Protein AF-A0A2R7Y2F1-F1 (afdb_monomer_lite)

Structure (mmCIF, N/CA/C/O backbone):
data_AF-A0A2R7Y2F1-F1
#
_entry.id   AF-A0A2R7Y2F1-F1
#
loop_
_atom_site.group_PDB
_atom_site.id
_atom_site.type_symbol
_atom_site.label_atom_id
_atom_site.label_alt_id
_atom_site.label_comp_id
_atom_site.label_asym_id
_atom_site.label_entity_id
_atom_site.label_seq_id
_atom_site.pdbx_PDB_ins_code
_atom_site.Cartn_x
_atom_site.Cartn_y
_atom_site.Cartn_z
_atom_site.occupancy
_atom_site.B_iso_or_equiv
_atom_site.auth_seq_id
_atom_site.auth_comp_id
_atom_site.auth_asym_id
_atom_site.auth_atom_id
_atom_site.pdbx_PDB_model_num
ATOM 1 N N . MET A 1 1 ? 25.260 6.280 23.001 1.00 38.81 1 MET A N 1
ATOM 2 C CA . MET A 1 1 ? 25.781 4.902 22.917 1.00 38.81 1 MET A CA 1
ATOM 3 C C . MET A 1 1 ? 25.139 4.296 21.688 1.00 38.81 1 MET A C 1
ATOM 5 O O . MET A 1 1 ? 24.018 3.814 21.766 1.00 38.81 1 MET A O 1
ATOM 9 N N . GLU A 1 2 ? 25.773 4.483 20.536 1.00 48.66 2 GLU A N 1
ATOM 10 C CA . GLU A 1 2 ? 25.307 3.902 19.278 1.00 48.66 2 GLU A CA 1
ATOM 11 C C . GLU A 1 2 ? 25.658 2.415 19.329 1.00 48.66 2 GLU A C 1
ATOM 13 O O . GLU A 1 2 ? 26.820 2.053 19.503 1.00 48.66 2 GLU A O 1
ATOM 18 N N . ARG A 1 3 ? 24.640 1.553 19.336 1.00 49.22 3 ARG A N 1
ATOM 19 C CA . ARG A 1 3 ? 24.837 0.103 19.311 1.00 49.22 3 ARG A CA 1
ATOM 20 C C . ARG A 1 3 ? 25.171 -0.270 17.871 1.00 49.22 3 ARG A C 1
ATOM 22 O O . ARG A 1 3 ? 24.308 -0.156 17.005 1.00 49.22 3 ARG A O 1
ATOM 29 N N . GLU A 1 4 ? 26.411 -0.680 17.629 1.00 54.91 4 GLU A N 1
ATOM 30 C CA . GLU A 1 4 ? 26.804 -1.302 16.365 1.00 54.91 4 GLU A CA 1
ATOM 31 C C . GLU A 1 4 ? 25.939 -2.551 16.146 1.00 54.91 4 GLU A C 1
ATOM 33 O O . GLU A 1 4 ? 25.895 -3.450 16.989 1.00 54.91 4 GLU A O 1
ATOM 38 N N . LEU A 1 5 ? 25.190 -2.566 15.042 1.00 53.75 5 LEU A N 1
ATOM 39 C CA . LEU A 1 5 ? 24.425 -3.729 14.602 1.00 53.75 5 LEU A CA 1
ATOM 40 C C . LEU A 1 5 ? 25.417 -4.831 14.208 1.00 53.75 5 LEU A C 1
ATOM 42 O O . LEU A 1 5 ? 26.242 -4.637 13.315 1.00 53.75 5 LEU A O 1
ATOM 46 N N . ASN A 1 6 ? 25.350 -5.971 14.897 1.00 54.19 6 ASN A N 1
ATOM 47 C CA . ASN A 1 6 ? 26.192 -7.131 14.627 1.00 54.19 6 ASN A CA 1
ATOM 48 C C . ASN A 1 6 ? 25.862 -7.669 13.215 1.00 54.19 6 ASN A C 1
ATOM 50 O O . ASN A 1 6 ? 24.684 -7.901 12.930 1.00 54.19 6 ASN A O 1
ATOM 54 N N . PRO A 1 7 ? 26.840 -7.881 12.311 1.00 54.53 7 PRO A N 1
ATOM 55 C CA . PRO A 1 7 ? 26.584 -8.344 10.940 1.00 54.53 7 PRO A CA 1
ATOM 56 C C . PRO A 1 7 ? 25.831 -9.683 10.850 1.00 54.53 7 PRO A C 1
ATOM 58 O O . PRO A 1 7 ? 25.221 -9.975 9.823 1.00 54.53 7 PRO A O 1
ATOM 61 N N . GLU A 1 8 ? 25.822 -10.481 11.919 1.00 52.91 8 GLU A N 1
ATOM 62 C CA . GLU A 1 8 ? 25.078 -11.744 11.993 1.00 52.91 8 GLU A CA 1
ATOM 63 C C . GLU A 1 8 ? 23.551 -11.547 12.129 1.00 52.91 8 GLU A C 1
ATOM 65 O O . GLU A 1 8 ? 22.783 -12.345 11.580 1.00 52.91 8 GLU A O 1
ATOM 70 N N . ASP A 1 9 ? 23.098 -10.442 12.742 1.00 50.47 9 ASP A N 1
ATOM 71 C CA . ASP A 1 9 ? 21.670 -10.105 12.911 1.00 50.47 9 ASP A CA 1
ATOM 72 C C . ASP A 1 9 ? 21.005 -9.671 11.592 1.00 50.47 9 ASP A C 1
ATOM 74 O O . ASP A 1 9 ? 19.780 -9.739 11.437 1.00 50.47 9 ASP A O 1
ATOM 78 N N . ALA A 1 10 ? 21.804 -9.252 10.606 1.00 47.62 10 ALA A N 1
ATOM 79 C CA . ALA A 1 10 ? 21.314 -8.890 9.279 1.00 47.62 10 ALA A CA 1
ATOM 80 C C . ALA A 1 10 ? 20.820 -10.118 8.493 1.00 47.62 10 ALA A C 1
ATOM 82 O O . ALA A 1 10 ? 19.891 -9.996 7.697 1.00 47.62 10 ALA A O 1
ATOM 83 N N . SER A 1 11 ? 21.388 -11.308 8.745 1.00 47.75 11 SER A N 1
ATOM 84 C CA . SER A 1 11 ? 20.956 -12.547 8.077 1.00 47.75 11 SER A CA 1
ATOM 85 C C . SER A 1 11 ? 19.687 -13.160 8.681 1.00 47.75 11 SER A C 1
ATOM 87 O O . SER A 1 11 ? 19.015 -13.943 8.017 1.00 47.75 11 SER A O 1
ATOM 89 N N . GLN A 1 12 ? 19.319 -12.786 9.913 1.00 45.03 12 GLN A N 1
ATOM 90 C CA . GLN A 1 12 ? 18.061 -13.218 10.542 1.00 45.03 12 GLN A CA 1
ATOM 91 C C . GLN A 1 12 ? 16.895 -12.255 10.288 1.00 45.03 12 GLN A C 1
ATOM 93 O O . GLN A 1 12 ? 15.738 -12.639 10.424 1.00 45.03 12 GLN A O 1
ATOM 98 N N . ASN A 1 13 ? 17.189 -11.032 9.841 1.00 48.19 13 ASN A N 1
ATOM 99 C CA . ASN A 1 13 ? 16.212 -10.091 9.290 1.00 48.19 13 ASN A CA 1
ATOM 100 C C . ASN A 1 13 ? 16.092 -10.221 7.766 1.00 48.19 13 ASN A C 1
ATOM 102 O O . ASN A 1 13 ? 15.834 -9.238 7.066 1.00 48.19 13 ASN A O 1
ATOM 106 N N . LEU A 1 14 ? 16.278 -11.431 7.230 1.00 46.06 14 LEU A N 1
ATOM 107 C CA . LEU A 1 14 ? 15.815 -11.701 5.877 1.00 46.06 14 LEU A CA 1
ATOM 108 C C . LEU A 1 14 ? 14.310 -11.398 5.841 1.00 46.06 14 LEU A C 1
ATOM 110 O O . LEU A 1 14 ? 13.602 -11.787 6.774 1.00 46.06 14 LEU A O 1
ATOM 114 N N . PRO A 1 15 ? 13.816 -10.671 4.824 1.00 49.28 15 PRO A N 1
ATOM 115 C CA . PRO A 1 15 ? 12.405 -10.350 4.710 1.00 49.28 15 PRO A CA 1
ATOM 116 C C . PRO A 1 15 ? 11.607 -11.647 4.753 1.00 49.28 15 PRO A C 1
ATOM 118 O O . PRO A 1 15 ? 11.639 -12.445 3.817 1.00 49.28 15 PRO A O 1
ATOM 121 N N . HIS A 1 16 ? 10.939 -11.878 5.883 1.00 49.06 16 HIS A N 1
ATOM 122 C CA . HIS A 1 16 ? 10.041 -13.004 6.021 1.00 49.06 16 HIS A CA 1
ATOM 123 C C . HIS A 1 16 ? 8.951 -12.839 4.956 1.00 49.06 16 HIS A C 1
ATOM 125 O O . HIS A 1 16 ? 8.451 -11.722 4.774 1.00 49.06 16 HIS A O 1
ATOM 131 N N . PRO A 1 17 ? 8.601 -13.907 4.220 1.00 55.16 17 PRO A N 1
ATOM 132 C CA . PRO A 1 17 ? 7.490 -13.848 3.289 1.00 55.16 17 PRO A CA 1
ATOM 133 C C . PRO A 1 17 ? 6.252 -13.349 4.033 1.00 55.16 17 PRO A C 1
ATOM 135 O O . PRO A 1 17 ? 6.004 -13.737 5.175 1.00 55.16 17 PRO A O 1
ATOM 138 N N . VAL A 1 18 ? 5.516 -12.449 3.384 1.00 57.28 18 VAL A N 1
ATOM 139 C CA . VAL A 1 18 ? 4.287 -11.857 3.915 1.00 57.28 18 VAL A CA 1
ATOM 140 C C . VAL A 1 18 ? 3.378 -12.984 4.381 1.00 57.28 18 VAL A C 1
ATOM 142 O O . VAL A 1 18 ? 3.012 -13.861 3.598 1.00 57.28 18 VAL A O 1
ATOM 145 N N . ASP A 1 19 ? 3.040 -12.972 5.665 1.00 64.25 19 ASP A N 1
ATOM 146 C CA . ASP A 1 19 ? 2.174 -13.986 6.235 1.00 64.25 19 ASP A CA 1
ATOM 147 C C . ASP A 1 19 ? 0.760 -13.828 5.658 1.00 64.25 19 ASP A C 1
ATOM 149 O O . ASP A 1 19 ? 0.048 -12.850 5.918 1.00 64.25 19 ASP A O 1
ATOM 153 N N . LEU A 1 20 ? 0.378 -14.797 4.823 1.00 64.94 20 LEU A N 1
ATOM 154 C CA . LEU A 1 20 ? -0.834 -14.755 4.008 1.00 64.94 20 LEU A CA 1
ATOM 155 C C . LEU A 1 20 ? -2.114 -14.667 4.846 1.00 64.94 20 LEU A C 1
ATOM 157 O O . LEU A 1 20 ? -3.140 -14.232 4.325 1.00 64.94 20 LEU A O 1
ATOM 161 N N . GLN A 1 21 ? -2.074 -15.021 6.137 1.00 73.25 21 GLN A N 1
ATOM 162 C CA . GLN A 1 21 ? -3.245 -14.925 7.015 1.00 73.25 21 GLN A CA 1
ATOM 163 C C . GLN A 1 21 ? -3.719 -13.479 7.244 1.00 73.25 21 GLN A C 1
ATOM 165 O O . GLN A 1 21 ? -4.885 -13.250 7.572 1.00 73.25 21 GLN A O 1
ATOM 170 N N . TYR A 1 22 ? -2.836 -12.497 7.043 1.00 73.81 22 TYR A N 1
ATOM 171 C CA . TYR A 1 22 ? -3.147 -11.077 7.212 1.00 73.81 22 TYR A CA 1
ATOM 172 C C . TYR A 1 22 ? -3.518 -10.373 5.903 1.00 73.81 22 TYR A C 1
ATOM 174 O O . TYR A 1 22 ? -3.907 -9.203 5.927 1.00 73.81 22 TYR A O 1
ATOM 182 N N . VAL A 1 23 ? -3.435 -11.064 4.761 1.00 85.75 23 VAL A N 1
ATOM 183 C CA . VAL A 1 23 ? -3.840 -10.504 3.468 1.00 85.75 23 VAL A CA 1
ATOM 184 C C . VAL A 1 23 ? -5.360 -10.358 3.446 1.00 85.75 23 VAL A C 1
ATOM 186 O O . VAL A 1 23 ? -6.103 -11.330 3.571 1.00 85.75 23 VAL A O 1
ATOM 189 N N . LYS A 1 24 ? -5.835 -9.124 3.282 1.00 89.75 24 LYS A N 1
ATOM 190 C CA . LYS A 1 24 ? -7.264 -8.795 3.206 1.00 89.75 24 LYS A CA 1
ATOM 191 C C . LYS A 1 24 ? -7.752 -8.557 1.786 1.00 89.75 24 LYS A C 1
ATOM 193 O O . LYS A 1 24 ? -8.935 -8.758 1.526 1.00 89.75 24 LYS A O 1
ATOM 198 N N . ALA A 1 25 ? -6.883 -8.102 0.884 1.00 91.94 25 ALA A N 1
ATOM 199 C CA . ALA A 1 25 ? -7.272 -7.774 -0.484 1.00 91.94 25 ALA A CA 1
ATOM 200 C C . ALA A 1 25 ? -6.090 -7.803 -1.461 1.00 91.94 25 ALA A C 1
ATOM 202 O O . ALA A 1 25 ? -4.931 -7.781 -1.048 1.00 91.94 25 ALA A O 1
ATOM 203 N N . HIS A 1 26 ? -6.421 -7.810 -2.753 1.00 93.81 26 HIS A N 1
ATOM 204 C CA . HIS A 1 26 ? -5.501 -7.515 -3.849 1.00 93.81 26 HIS A CA 1
ATOM 205 C C . HIS A 1 26 ? -5.956 -6.223 -4.522 1.00 93.81 26 HIS A C 1
ATOM 207 O O . HIS A 1 26 ? -7.127 -6.103 -4.885 1.00 93.81 26 HIS A O 1
ATOM 213 N N . GLU A 1 27 ? -5.060 -5.253 -4.669 1.00 95.88 27 GLU A N 1
ATOM 214 C CA . GLU A 1 27 ? -5.416 -3.904 -5.114 1.00 95.88 27 GLU A CA 1
ATOM 215 C C . GLU A 1 27 ? -4.375 -3.342 -6.085 1.00 95.88 27 GLU A C 1
ATOM 217 O O . GLU A 1 27 ? -3.189 -3.660 -6.008 1.00 95.88 27 GLU A O 1
ATOM 222 N N . THR A 1 28 ? -4.817 -2.485 -7.005 1.00 97.31 28 THR A N 1
ATOM 223 C CA . THR A 1 28 ? -3.900 -1.656 -7.796 1.00 97.31 28 THR A CA 1
ATOM 224 C C . THR A 1 28 ? -3.579 -0.398 -7.001 1.00 97.31 28 THR A C 1
ATOM 226 O O . THR A 1 28 ? -4.488 0.339 -6.620 1.00 97.31 28 THR A O 1
ATOM 229 N N . VAL A 1 29 ? -2.295 -0.128 -6.779 1.00 97.00 29 VAL A N 1
ATOM 230 C CA . VAL A 1 29 ? -1.812 1.015 -5.997 1.00 97.00 29 VAL A CA 1
ATOM 231 C C . VAL A 1 29 ? -0.987 1.926 -6.893 1.00 97.00 29 VAL A C 1
ATOM 233 O O . VAL A 1 29 ? -0.088 1.470 -7.592 1.00 97.00 29 VAL A O 1
ATOM 236 N N . THR A 1 30 ? -1.288 3.223 -6.874 1.00 97.19 30 THR A N 1
ATOM 237 C CA . THR A 1 30 ? -0.501 4.251 -7.568 1.00 97.19 30 THR A CA 1
ATOM 238 C C . THR A 1 30 ? 0.141 5.157 -6.531 1.00 97.19 30 THR A C 1
ATOM 240 O O . THR A 1 30 ? -0.561 5.709 -5.690 1.00 97.19 30 THR A O 1
ATOM 243 N N . VAL A 1 31 ? 1.461 5.292 -6.608 1.00 95.75 31 VAL A N 1
ATOM 244 C CA . VAL A 1 31 ? 2.306 6.154 -5.771 1.00 95.75 31 VAL A CA 1
ATOM 245 C C . VAL A 1 31 ? 3.292 6.904 -6.665 1.00 95.75 31 VAL A C 1
ATOM 247 O O . VAL A 1 31 ? 3.353 6.668 -7.873 1.00 95.75 31 VAL A O 1
ATOM 250 N N . ILE A 1 32 ? 4.100 7.793 -6.087 1.00 94.88 32 ILE A N 1
ATOM 251 C CA . ILE A 1 32 ? 5.120 8.548 -6.833 1.00 94.88 32 ILE A CA 1
ATOM 252 C C . ILE A 1 32 ? 6.093 7.611 -7.571 1.00 94.88 32 ILE A C 1
ATOM 254 O O . ILE A 1 32 ? 6.442 7.878 -8.718 1.00 94.88 32 ILE A O 1
ATOM 258 N N . GLY A 1 33 ? 6.479 6.492 -6.951 1.00 92.38 33 GLY A N 1
ATOM 259 C CA . GLY A 1 33 ? 7.364 5.493 -7.553 1.00 92.38 33 GLY A CA 1
ATOM 260 C C . GLY A 1 33 ? 6.751 4.717 -8.723 1.00 92.38 33 GLY A C 1
ATOM 261 O O . GLY A 1 33 ? 7.478 4.019 -9.422 1.00 92.38 33 GLY A O 1
ATOM 262 N N . GLY A 1 34 ? 5.442 4.828 -8.963 1.00 94.75 34 GLY A N 1
ATOM 263 C CA . GLY A 1 34 ? 4.756 4.202 -10.091 1.00 94.75 34 GLY A CA 1
ATOM 264 C C . GLY A 1 34 ? 3.416 3.563 -9.726 1.00 94.75 34 GLY A C 1
ATOM 265 O O . GLY A 1 34 ? 2.887 3.731 -8.626 1.00 94.75 34 GLY A O 1
ATOM 266 N N . THR A 1 35 ? 2.866 2.809 -10.678 1.00 96.75 35 THR A N 1
ATOM 267 C CA . THR A 1 35 ? 1.631 2.038 -10.503 1.00 96.75 35 THR A CA 1
ATOM 268 C C . THR A 1 35 ? 1.949 0.554 -10.428 1.00 96.75 35 THR A C 1
ATOM 270 O O . THR A 1 35 ? 2.596 0.001 -11.316 1.00 96.75 35 THR A O 1
ATOM 273 N N . PHE A 1 36 ? 1.431 -0.092 -9.392 1.00 95.81 36 PHE A N 1
ATOM 274 C CA . PHE A 1 36 ? 1.612 -1.504 -9.101 1.00 95.81 36 PHE A CA 1
ATOM 275 C C . PHE A 1 36 ? 0.257 -2.192 -9.141 1.00 95.81 36 PHE A C 1
ATOM 277 O O . PHE A 1 36 ? -0.681 -1.770 -8.465 1.00 95.81 36 PHE A O 1
ATOM 284 N N . VAL A 1 37 ? 0.138 -3.232 -9.958 1.00 96.50 37 VAL A N 1
ATOM 285 C CA . VAL A 1 37 ? -1.097 -4.009 -10.102 1.00 96.50 37 VAL A CA 1
ATOM 286 C C . VAL A 1 37 ? -0.993 -5.234 -9.208 1.00 96.50 37 VAL A C 1
ATOM 288 O O . VAL A 1 37 ? 0.068 -5.831 -9.135 1.00 96.50 37 VAL A O 1
ATOM 291 N N . ASN A 1 38 ? -2.093 -5.652 -8.579 1.00 94.88 38 ASN A N 1
ATOM 292 C CA . ASN A 1 38 ? -2.124 -6.871 -7.763 1.00 94.88 38 ASN A CA 1
ATOM 293 C C . ASN A 1 38 ? -1.239 -6.806 -6.496 1.00 94.88 38 ASN A C 1
ATOM 295 O O . ASN A 1 38 ? -0.666 -7.811 -6.080 1.00 94.88 38 ASN A O 1
ATOM 299 N N . CYS A 1 39 ? -1.140 -5.637 -5.855 1.00 94.81 39 CYS A N 1
ATOM 300 C CA . CYS A 1 39 ? -0.521 -5.518 -4.535 1.00 94.81 39 CYS A CA 1
ATOM 301 C C . CYS A 1 39 ? -1.332 -6.293 -3.496 1.00 94.81 39 CYS A C 1
ATOM 303 O O . CYS A 1 39 ? -2.554 -6.142 -3.436 1.00 94.81 39 CYS A O 1
ATOM 305 N N . LEU A 1 40 ? -0.660 -7.037 -2.619 1.00 94.69 40 LEU A N 1
ATOM 306 C CA . LEU A 1 40 ? -1.302 -7.630 -1.449 1.00 94.69 40 LEU A CA 1
ATOM 307 C C . LEU A 1 40 ? -1.516 -6.531 -0.410 1.00 94.69 40 LEU A C 1
ATOM 309 O O . LEU A 1 40 ? -0.551 -5.914 0.043 1.00 94.69 40 LEU A O 1
ATOM 313 N N . ARG A 1 41 ? -2.765 -6.293 -0.013 1.00 94.94 41 ARG A N 1
ATOM 314 C CA . ARG A 1 41 ? -3.083 -5.434 1.127 1.00 94.94 41 ARG A CA 1
ATOM 315 C C . ARG A 1 41 ? -3.140 -6.277 2.387 1.00 94.94 41 ARG A C 1
ATOM 317 O O . ARG A 1 41 ? -4.030 -7.114 2.548 1.00 94.94 41 ARG A O 1
ATOM 324 N N . VAL A 1 42 ? -2.204 -6.018 3.281 1.00 92.56 42 VAL A N 1
ATOM 325 C CA . VAL A 1 42 ? -2.122 -6.590 4.619 1.00 92.56 42 VAL A CA 1
ATOM 326 C C . VAL A 1 42 ? -2.743 -5.603 5.599 1.00 92.56 42 VAL A C 1
ATOM 328 O O . VAL A 1 42 ? -2.490 -4.402 5.505 1.00 92.56 42 VAL A O 1
ATOM 331 N N . GLU A 1 43 ? -3.565 -6.090 6.523 1.00 90.94 43 GLU A N 1
ATOM 332 C CA . GLU A 1 43 ? -4.193 -5.256 7.551 1.00 90.94 43 GLU A CA 1
ATOM 333 C C . GLU A 1 43 ? -4.053 -5.904 8.927 1.00 90.94 43 GLU A C 1
ATOM 335 O O . GLU A 1 43 ? -4.350 -7.091 9.096 1.00 90.94 43 GLU A O 1
ATOM 340 N N . ALA A 1 44 ? -3.635 -5.105 9.903 1.00 90.19 44 ALA A N 1
ATOM 341 C CA . ALA A 1 44 ? -3.595 -5.472 11.310 1.00 90.19 44 ALA A CA 1
ATOM 342 C C . ALA A 1 44 ? -4.338 -4.418 12.135 1.00 90.19 44 ALA A C 1
ATOM 344 O O . ALA A 1 44 ? -4.185 -3.221 11.897 1.00 90.19 44 ALA A O 1
ATOM 345 N N . GLU A 1 45 ? -5.121 -4.872 13.109 1.00 90.38 45 GLU A N 1
ATOM 346 C CA . 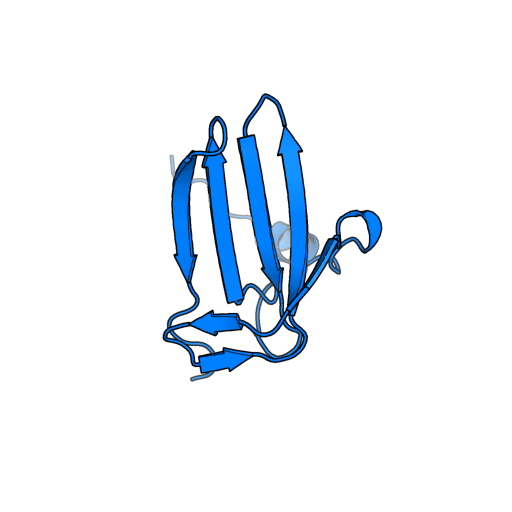GLU A 1 45 ? -5.846 -4.015 14.045 1.00 90.38 45 GLU A CA 1
ATOM 347 C C . GLU A 1 45 ? -5.418 -4.354 15.474 1.00 90.38 45 GLU A C 1
ATOM 349 O O . GLU A 1 45 ? -5.445 -5.518 15.881 1.00 90.38 45 GLU A O 1
ATOM 354 N N . GLN A 1 46 ? -5.016 -3.339 16.236 1.00 88.94 46 GLN A N 1
ATOM 355 C CA . GLN A 1 46 ? -4.642 -3.465 17.640 1.00 88.94 46 GLN A CA 1
ATOM 356 C C . GLN A 1 46 ? -5.052 -2.202 18.397 1.00 88.94 46 GLN A C 1
ATOM 358 O O . GLN A 1 46 ? -4.657 -1.104 18.028 1.00 88.94 46 GLN A O 1
ATOM 363 N N . GLU A 1 47 ? -5.839 -2.358 19.467 1.00 90.56 47 GLU A N 1
ATOM 364 C CA . GLU A 1 47 ? -6.187 -1.267 20.398 1.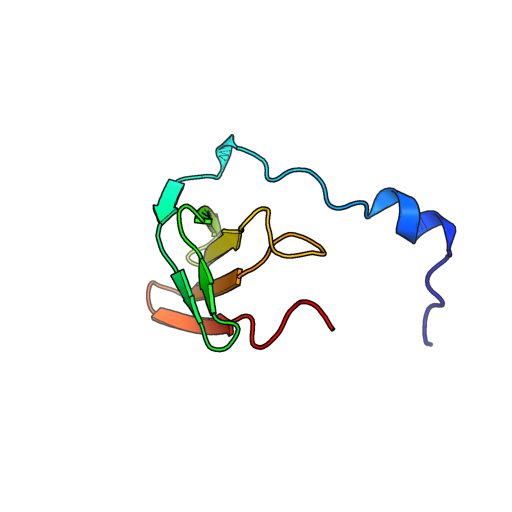00 90.56 47 GLU A CA 1
ATOM 365 C C . GLU A 1 47 ? -6.755 0.003 19.719 1.00 90.56 47 GLU A C 1
ATOM 367 O O . GLU A 1 47 ? -6.500 1.124 20.148 1.00 90.56 47 GLU A O 1
ATOM 372 N N . GLY A 1 48 ? -7.548 -0.163 18.652 1.00 89.25 48 GLY A N 1
ATOM 373 C CA . GLY A 1 48 ? -8.137 0.956 17.897 1.00 89.25 48 GLY A CA 1
ATOM 374 C C . GLY A 1 48 ? -7.196 1.605 16.874 1.00 89.25 48 GLY A C 1
ATOM 375 O O . GLY A 1 48 ? -7.570 2.596 16.239 1.00 89.25 48 GLY A O 1
ATOM 376 N N . ILE A 1 49 ? -6.002 1.039 16.693 1.00 94.00 49 ILE A N 1
ATOM 377 C CA . ILE A 1 49 ? -5.054 1.374 15.633 1.00 94.00 49 ILE A CA 1
ATOM 378 C C . ILE A 1 49 ? -5.189 0.340 14.516 1.00 94.00 49 ILE A C 1
ATOM 380 O O . ILE A 1 49 ? -5.071 -0.861 14.761 1.00 94.00 49 ILE A O 1
ATOM 384 N N . ILE A 1 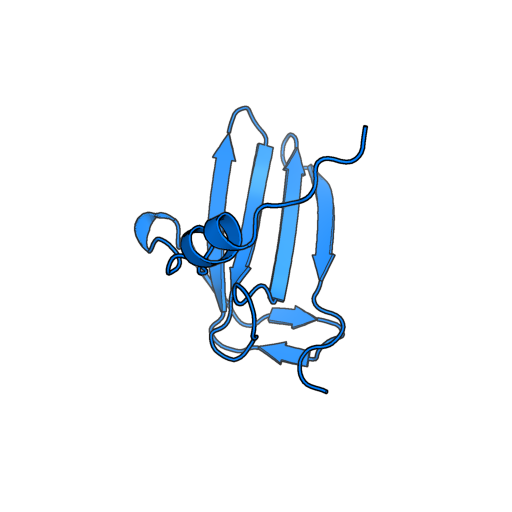50 ? -5.415 0.798 13.287 1.00 93.75 50 ILE A N 1
ATOM 385 C CA . ILE A 1 50 ? -5.457 -0.038 12.085 1.00 93.75 50 ILE A CA 1
ATOM 386 C C . ILE A 1 50 ? -4.255 0.318 11.218 1.00 93.75 50 ILE A C 1
ATOM 388 O O . ILE A 1 50 ? -4.143 1.440 10.727 1.00 93.75 50 ILE A O 1
ATOM 392 N N . SER A 1 51 ? -3.388 -0.656 10.979 1.00 94.25 51 SER A N 1
ATOM 393 C CA . SER A 1 51 ? -2.240 -0.532 10.084 1.00 94.25 51 SER A CA 1
ATOM 394 C C . SER A 1 51 ? -2.526 -1.276 8.789 1.00 94.25 51 SER A C 1
ATOM 396 O O . SER A 1 51 ? -2.843 -2.466 8.806 1.00 94.25 51 SER A O 1
ATOM 398 N N . LYS A 1 52 ? -2.395 -0.585 7.658 1.00 95.12 52 LYS A N 1
ATOM 399 C CA . LYS A 1 52 ? -2.527 -1.154 6.315 1.00 95.12 52 LYS A CA 1
ATOM 400 C C . LYS A 1 52 ? -1.202 -1.043 5.590 1.00 95.12 52 LYS A C 1
ATOM 402 O O . LYS A 1 52 ? -0.608 0.030 5.550 1.00 95.12 52 LYS A O 1
ATOM 407 N N . VAL A 1 53 ? -0.755 -2.137 4.989 1.00 94.38 53 VAL A N 1
ATOM 408 C CA . VAL A 1 53 ? 0.473 -2.175 4.194 1.00 94.38 53 VAL A CA 1
ATOM 409 C C . VAL A 1 53 ? 0.169 -2.833 2.860 1.00 94.38 53 VAL A C 1
ATOM 411 O O . VAL A 1 53 ? -0.436 -3.901 2.812 1.00 94.38 53 VAL A O 1
ATOM 414 N N . TRP A 1 54 ? 0.594 -2.197 1.776 1.00 95.31 54 TRP A N 1
ATOM 415 C CA . TRP A 1 54 ? 0.517 -2.746 0.432 1.00 95.31 54 TRP A CA 1
ATOM 416 C C . TRP A 1 54 ? 1.897 -3.206 0.011 1.00 95.31 54 TRP A C 1
ATOM 418 O O . TRP A 1 54 ? 2.847 -2.419 0.023 1.00 95.31 54 TRP A O 1
ATOM 428 N N . VAL A 1 55 ? 1.989 -4.470 -0.381 1.00 93.69 55 VAL A N 1
ATOM 429 C CA . VAL A 1 55 ? 3.235 -5.098 -0.815 1.00 93.69 55 VAL A CA 1
ATOM 430 C C . VAL A 1 55 ? 3.111 -5.630 -2.237 1.00 93.69 55 VAL A C 1
ATOM 432 O O . VAL A 1 55 ? 2.061 -6.139 -2.630 1.00 93.69 55 VAL A O 1
ATOM 435 N N . HIS A 1 56 ? 4.183 -5.516 -3.013 1.00 93.62 56 HIS A N 1
ATOM 436 C CA . HIS A 1 56 ? 4.261 -5.980 -4.391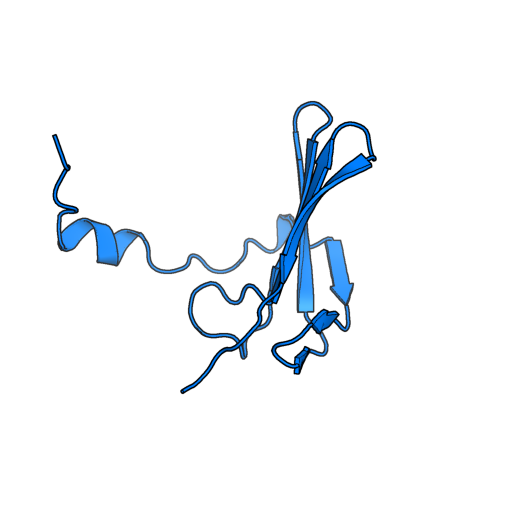 1.00 93.62 56 HIS A CA 1
ATOM 437 C C . HIS A 1 56 ? 5.601 -6.677 -4.647 1.00 93.62 56 HIS A C 1
ATOM 439 O O . HIS A 1 56 ? 6.651 -6.198 -4.224 1.00 93.62 56 HIS A O 1
ATOM 445 N N . GLU A 1 57 ? 5.575 -7.801 -5.367 1.00 90.19 57 GLU A N 1
ATOM 446 C CA . GLU A 1 57 ? 6.752 -8.659 -5.584 1.00 90.19 57 GLU A CA 1
ATOM 447 C C . GLU A 1 57 ? 7.881 -7.985 -6.380 1.00 90.19 57 GLU A C 1
ATOM 449 O O . GLU A 1 57 ? 9.048 -8.331 -6.220 1.00 90.19 57 GLU A O 1
ATOM 454 N N . SER A 1 58 ? 7.548 -7.001 -7.222 1.00 89.94 58 SER A N 1
ATOM 455 C CA . SER A 1 58 ? 8.535 -6.266 -8.023 1.00 89.94 58 SER A CA 1
ATOM 456 C C . SER A 1 58 ? 9.306 -5.203 -7.236 1.00 89.94 58 SER A C 1
ATOM 458 O O . SER A 1 58 ? 10.246 -4.622 -7.780 1.00 89.94 58 SER A O 1
ATOM 460 N N . VAL A 1 59 ? 8.901 -4.897 -5.998 1.00 88.00 59 VAL A N 1
ATOM 461 C CA . VAL A 1 59 ? 9.593 -3.921 -5.152 1.00 88.00 59 VAL A CA 1
ATOM 462 C C . VAL A 1 59 ? 10.666 -4.651 -4.335 1.00 88.00 59 VAL A C 1
ATOM 464 O O . VAL A 1 59 ? 10.346 -5.550 -3.555 1.00 88.00 59 VAL A O 1
ATOM 467 N N . PRO A 1 60 ? 11.953 -4.297 -4.488 1.00 81.19 60 PRO A N 1
ATOM 468 C CA . PRO A 1 60 ? 13.022 -4.897 -3.705 1.00 81.19 60 PRO A CA 1
ATOM 469 C C . PRO A 1 60 ? 12.925 -4.471 -2.235 1.00 81.19 60 PRO A C 1
ATOM 471 O O . PRO A 1 60 ? 12.478 -3.369 -1.941 1.00 81.19 60 PRO A O 1
ATOM 474 N N . ILE A 1 61 ? 13.421 -5.323 -1.328 1.00 69.88 61 ILE A N 1
ATOM 475 C CA . ILE A 1 61 ? 13.487 -5.085 0.128 1.00 69.88 61 ILE A CA 1
ATOM 476 C C . ILE A 1 61 ? 12.083 -4.905 0.752 1.00 69.88 61 ILE A C 1
ATOM 478 O O . ILE A 1 61 ? 11.485 -3.837 0.718 1.00 69.88 61 ILE A O 1
ATOM 482 N N . PHE A 1 62 ? 11.550 -5.982 1.342 1.00 74.38 62 PHE A N 1
ATOM 483 C CA . PHE A 1 62 ? 10.214 -6.082 1.974 1.00 74.38 62 PHE A CA 1
ATOM 484 C C . PHE A 1 62 ? 8.989 -5.805 1.076 1.00 74.38 62 PHE A C 1
ATOM 486 O O . PHE A 1 62 ? 7.865 -6.030 1.517 1.00 74.38 62 PHE A O 1
ATOM 493 N N . GLY A 1 63 ? 9.167 -5.371 -0.175 1.00 87.38 63 GLY A N 1
ATOM 494 C CA . GLY A 1 63 ? 8.079 -5.257 -1.149 1.00 87.38 63 GLY A CA 1
ATOM 495 C C . GLY A 1 63 ? 7.118 -4.092 -0.916 1.00 87.38 63 GLY A C 1
ATOM 496 O O . GLY A 1 63 ? 6.099 -4.017 -1.594 1.00 87.38 63 GLY A O 1
ATOM 497 N N . VAL A 1 64 ? 7.387 -3.201 0.041 1.00 92.19 64 VAL A N 1
ATOM 498 C CA . VAL A 1 64 ? 6.418 -2.193 0.497 1.00 92.19 64 VAL A CA 1
ATOM 499 C C . VAL A 1 64 ? 6.236 -1.084 -0.541 1.00 92.19 64 VAL A C 1
ATOM 501 O O . VAL A 1 64 ? 7.158 -0.332 -0.842 1.00 92.19 64 VAL A O 1
ATOM 504 N N . VAL A 1 65 ? 5.010 -0.954 -1.045 1.00 95.31 65 VAL A N 1
ATOM 505 C CA . VAL A 1 65 ? 4.582 0.105 -1.974 1.00 95.31 65 VAL A CA 1
ATOM 506 C C . VAL A 1 65 ? 3.967 1.280 -1.218 1.00 95.31 65 VAL A C 1
ATOM 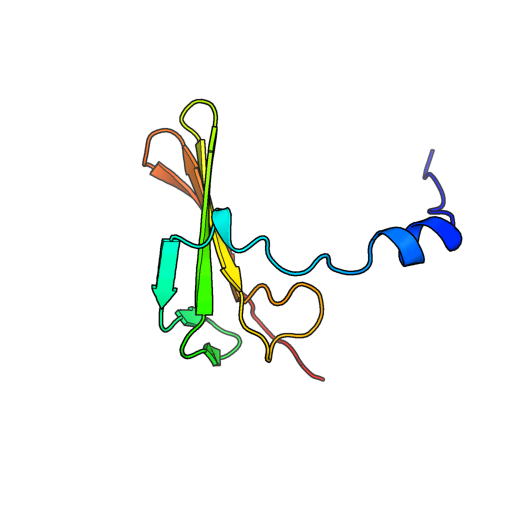508 O O . VAL A 1 65 ? 4.182 2.440 -1.568 1.00 95.31 65 VAL A O 1
ATOM 511 N N . LYS A 1 66 ? 3.169 0.981 -0.192 1.00 95.81 66 LYS A N 1
ATOM 512 C CA . LYS A 1 66 ? 2.428 1.969 0.590 1.00 95.81 66 LYS A CA 1
ATOM 513 C C . LYS A 1 66 ? 2.175 1.441 1.998 1.00 95.81 66 LYS A C 1
ATOM 515 O O . LYS A 1 66 ? 1.978 0.240 2.172 1.00 95.81 66 LYS A O 1
ATOM 520 N N . ALA A 1 67 ? 2.137 2.328 2.982 1.00 95.56 67 ALA A N 1
ATOM 521 C CA . ALA A 1 67 ? 1.680 2.027 4.330 1.00 95.56 67 ALA A CA 1
ATOM 522 C C . ALA A 1 67 ? 0.810 3.170 4.861 1.00 95.56 67 ALA A C 1
ATOM 524 O O . ALA A 1 67 ? 1.111 4.339 4.638 1.00 95.56 67 ALA A O 1
ATOM 525 N N . GLU A 1 68 ? -0.259 2.835 5.569 1.00 97.50 68 GLU A N 1
ATOM 526 C CA . GLU A 1 68 ? -1.159 3.785 6.220 1.00 97.50 68 GLU A CA 1
ATOM 527 C C . GLU A 1 68 ? -1.449 3.315 7.645 1.00 97.50 68 GLU A C 1
ATOM 529 O O . GLU A 1 68 ? -1.668 2.125 7.879 1.00 97.50 68 GLU A O 1
ATOM 534 N N . ILE A 1 69 ? -1.479 4.252 8.588 1.00 95.69 69 ILE A N 1
ATOM 535 C CA . ILE A 1 69 ? -1.869 4.008 9.977 1.00 95.69 69 ILE A CA 1
ATOM 536 C C . ILE A 1 69 ? -3.077 4.879 10.283 1.00 95.69 69 ILE A C 1
ATOM 538 O O . ILE A 1 69 ? -3.065 6.092 10.056 1.00 95.69 69 ILE A O 1
ATOM 542 N N . PHE A 1 70 ? -4.118 4.243 10.801 1.00 96.75 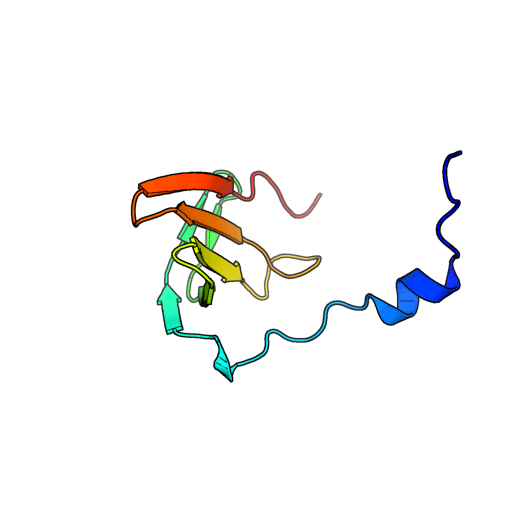70 PHE A N 1
ATOM 543 C CA . PHE A 1 70 ? -5.339 4.885 11.244 1.00 96.75 70 PHE A CA 1
ATOM 544 C C . PHE A 1 70 ? -5.475 4.718 12.753 1.00 96.75 70 PHE A C 1
ATOM 546 O O . PHE A 1 70 ? -5.383 3.603 13.253 1.00 96.75 70 PHE A O 1
ATOM 553 N N . GLU A 1 71 ? -5.774 5.792 13.471 1.00 95.88 71 GLU A N 1
ATOM 554 C CA . GLU A 1 71 ? -6.137 5.757 14.889 1.00 95.88 71 GLU A CA 1
ATOM 555 C C . GLU A 1 71 ? -7.599 6.177 15.013 1.00 95.88 71 GLU A C 1
ATOM 557 O O . GLU A 1 71 ? -7.982 7.251 14.545 1.00 95.88 71 GLU A O 1
ATOM 562 N N . ASN A 1 72 ? -8.448 5.331 15.602 1.00 92.56 72 ASN A N 1
ATOM 563 C CA . ASN A 1 72 ? -9.894 5.575 15.696 1.00 92.56 72 ASN A CA 1
ATOM 564 C C . ASN A 1 72 ? -10.538 5.900 14.331 1.00 92.56 72 ASN A C 1
ATOM 566 O O . ASN A 1 72 ? -11.369 6.802 14.220 1.00 92.56 72 ASN A O 1
ATOM 570 N N . ASN A 1 73 ? -10.135 5.168 13.285 1.00 90.50 73 ASN A N 1
ATOM 571 C CA . ASN A 1 73 ? -10.542 5.368 11.885 1.00 90.50 73 ASN A CA 1
ATOM 572 C C . ASN A 1 73 ? -10.106 6.699 11.240 1.00 90.50 73 ASN A C 1
ATOM 574 O O . ASN A 1 73 ? -10.561 7.020 10.141 1.00 90.50 73 ASN A O 1
ATOM 578 N N . VAL A 1 74 ? -9.209 7.462 11.867 1.00 95.69 74 VAL A N 1
ATOM 579 C CA . VAL A 1 74 ? -8.618 8.677 11.290 1.00 95.69 74 VAL A CA 1
ATOM 580 C C . VAL A 1 74 ? -7.209 8.362 10.806 1.00 95.69 74 VAL A C 1
ATOM 582 O O . VAL A 1 74 ? -6.408 7.850 11.577 1.00 95.69 74 VAL A O 1
ATOM 585 N N . LEU A 1 75 ? -6.892 8.673 9.546 1.00 96.12 75 LEU A N 1
ATOM 586 C CA . LEU A 1 75 ? -5.538 8.511 9.006 1.00 96.12 75 LEU A CA 1
ATOM 587 C C . LEU A 1 75 ? -4.569 9.442 9.753 1.00 96.12 75 LEU A C 1
ATOM 589 O O . LEU A 1 75 ? -4.689 10.663 9.640 1.00 96.12 75 LEU A O 1
ATOM 593 N N . THR A 1 76 ? -3.617 8.878 10.497 1.00 96.69 76 THR A N 1
ATOM 594 C CA . THR A 1 76 ? -2.610 9.638 11.257 1.00 96.69 76 THR A CA 1
ATOM 595 C C . THR A 1 76 ? -1.242 9.623 10.589 1.00 96.69 76 THR A C 1
ATOM 597 O O . THR A 1 76 ? -0.512 10.610 10.681 1.00 96.69 76 THR A O 1
ATOM 600 N N . GLN A 1 77 ? -0.896 8.547 9.876 1.00 94.75 77 GLN A N 1
ATOM 601 C CA . GLN A 1 77 ? 0.361 8.440 9.133 1.00 94.75 77 GLN A CA 1
ATOM 602 C C . GLN A 1 77 ? 0.150 7.765 7.780 1.00 94.75 77 GLN A C 1
ATOM 604 O O . GLN A 1 77 ? -0.656 6.847 7.646 1.00 94.75 77 GLN A O 1
ATOM 609 N N . SER A 1 78 ? 0.910 8.209 6.781 1.00 96.31 78 SER A N 1
ATOM 610 C CA . SER A 1 78 ? 0.960 7.598 5.455 1.00 96.31 78 SER A CA 1
ATOM 611 C C . SER A 1 78 ? 2.386 7.653 4.919 1.00 96.31 78 SER A C 1
ATOM 613 O O . SER A 1 78 ? 3.085 8.654 5.090 1.00 96.31 78 SER A O 1
ATOM 615 N N . MET A 1 79 ? 2.813 6.570 4.284 1.00 94.69 79 MET A N 1
ATOM 616 C CA . MET A 1 79 ? 4.090 6.447 3.596 1.00 94.69 79 MET A CA 1
ATOM 617 C C . MET A 1 79 ? 3.852 5.842 2.220 1.00 94.69 79 MET A C 1
ATOM 619 O O . MET A 1 79 ? 3.140 4.849 2.081 1.00 94.69 79 MET A O 1
ATOM 623 N N . GLU A 1 80 ? 4.489 6.417 1.209 1.00 95.69 80 GLU A N 1
ATOM 624 C CA . GLU A 1 80 ? 4.397 5.958 -0.171 1.00 95.69 80 GLU A CA 1
ATOM 625 C C . GLU A 1 80 ? 5.794 5.763 -0.745 1.00 95.69 80 GLU A C 1
ATOM 627 O O . GLU A 1 80 ? 6.709 6.548 -0.485 1.00 95.69 80 GLU A O 1
ATOM 632 N N . LEU A 1 81 ? 5.954 4.709 -1.540 1.00 93.38 81 LEU A N 1
ATOM 633 C CA . LEU A 1 81 ? 7.185 4.452 -2.262 1.00 93.38 81 LEU A CA 1
ATOM 634 C C . LEU A 1 81 ? 7.392 5.542 -3.316 1.00 93.38 81 LEU A C 1
ATOM 636 O O . LEU A 1 81 ? 6.559 5.748 -4.200 1.00 93.38 81 LEU A O 1
ATOM 640 N N . THR A 1 82 ? 8.516 6.244 -3.223 1.00 92.75 82 THR A N 1
ATOM 641 C CA . THR A 1 82 ? 8.860 7.352 -4.124 1.00 92.75 82 THR A CA 1
ATOM 642 C C . THR A 1 82 ? 9.781 6.924 -5.256 1.00 92.75 82 THR A C 1
ATOM 644 O O . THR A 1 82 ? 9.677 7.453 -6.359 1.00 92.75 82 THR A O 1
ATOM 647 N N . SER A 1 83 ? 10.655 5.951 -5.009 1.00 88.81 83 SER A N 1
ATOM 648 C CA . SER A 1 83 ? 11.526 5.340 -6.008 1.00 88.81 83 SER A CA 1
ATOM 649 C C . SER A 1 83 ? 11.958 3.943 -5.561 1.00 88.81 83 SER A C 1
ATOM 651 O O . SER A 1 83 ? 12.019 3.649 -4.368 1.00 88.81 83 SER A O 1
ATOM 653 N N . TYR A 1 84 ? 12.233 3.069 -6.526 1.00 78.31 84 TYR A N 1
ATOM 654 C CA . TYR A 1 84 ? 12.784 1.732 -6.318 1.00 78.31 84 TYR A CA 1
ATOM 655 C C . TYR A 1 84 ? 13.435 1.267 -7.625 1.00 78.31 84 TYR A C 1
ATOM 657 O O . TYR A 1 84 ? 12.908 1.523 -8.706 1.00 78.31 84 TYR A O 1
ATOM 665 N N . GLY A 1 85 ? 14.594 0.613 -7.528 1.00 68.38 85 GLY A N 1
ATOM 666 C CA . GLY A 1 85 ? 15.484 0.436 -8.681 1.00 68.38 85 GLY A CA 1
ATOM 667 C C . GLY A 1 85 ? 16.313 1.701 -8.943 1.00 68.38 85 GLY A C 1
ATOM 668 O O . GLY A 1 85 ? 15.804 2.816 -8.832 1.00 68.38 85 GLY A O 1
ATOM 669 N N . GLY A 1 86 ? 17.614 1.516 -9.180 1.00 53.97 86 GLY A N 1
ATOM 670 C CA . GLY A 1 86 ? 18.550 2.594 -9.521 1.00 53.97 86 GLY A CA 1
ATOM 671 C C . GLY A 1 86 ? 18.487 2.980 -10.990 1.00 53.97 86 GLY A C 1
ATOM 672 O O . GLY A 1 86 ? 18.154 2.093 -11.808 1.00 53.97 86 GLY A O 1
#

Sequence (86 aa):
MERELNPEDASQNLPHPVDLQYVKAHETVTVIGGTFVNCLRVEAEQEGIISKVWVHESVPIFGVVKAEIFENNVLTQSMELTSYGG

Radius of gyration: 14.84 Å; chains: 1; bounding box: 37×25×33 Å

Secondary structure (DSSP, 8-state):
---PPPTTHHHH-S-PPP-GGGEEEEEEEEETTEEEEEEEEEEEEETTEEEEEEE-TTSSSTTEEEEEEEETTEEEEEEE------

Organism: NCBI:txid1980982

Foldseek 3Di:
DDDPDDPVVVVVVPQDPDDCVQFDDFAWDQDLQGIDGRWGWGWDDDPQKIKIFTADPPAPDNRTAKIFIDHNNHTPDIDGDNHGDD

pLDDT: mean 81.8, std 18.31, range [38.81, 97.5]